Protein AF-A0A7Z9BIN8-F1 (afdb_monomer_lite)

Radius of gyration: 19.86 Å; chains: 1; bounding box: 69×58×28 Å

Foldseek 3Di:
DPDDDDVLVVLLVQLLDVVSLQVLLVVQVPDPDHDPCSNLVSVLSNLSNQCVVQHDPVVSVVLNVCSVVLVPDDDPSNQVSVQVSQVSSVDGDDDDDDCPPVPPPPPDDPDDDDDD

pLDDT: mean 86.47, std 16.89, range [45.41, 98.12]

Sequence (116 aa):
MLNSLPYQPFLISRLQDLTYAAGYIETCLLETSPEPELLKLVLSDVSQALAPQTMTPEEAKQHLAQLDEVLSKTGQEAIYSLGFWLKSLGLKLSVNVDQLDQLNPNKLDSETPVLQ

Organism: NCBI:txid671068

Secondary structure (DSSP, 8-state):
--PPPPHHHHHHHHTTSHHHHHHHHHHHHT-SS--TTHHHHHHHHHHHHHHHHHS-HHHHHHHHHTHHHHHH--HHHHHHHHHHHHHTTT--------GGG---TT----------

Structure (mmCIF, N/CA/C/O backbone):
data_AF-A0A7Z9BIN8-F1
#
_entry.id   AF-A0A7Z9BIN8-F1
#
loop_
_atom_site.group_PDB
_atom_site.id
_atom_site.type_symbol
_atom_site.label_atom_id
_atom_site.label_alt_id
_atom_site.label_comp_id
_atom_site.label_asym_id
_atom_site.label_entity_id
_atom_site.label_seq_id
_atom_site.pdbx_PDB_ins_code
_atom_site.Cartn_x
_atom_site.Cartn_y
_atom_site.Cartn_z
_atom_site.occupancy
_atom_site.B_iso_or_equiv
_atom_site.auth_seq_id
_atom_site.auth_comp_id
_atom_site.auth_asym_id
_atom_site.auth_atom_id
_atom_site.pdbx_PDB_model_num
ATOM 1 N N . MET A 1 1 ? 34.884 -12.501 -7.531 1.00 47.41 1 MET A N 1
ATOM 2 C CA . MET A 1 1 ? 33.814 -12.318 -6.531 1.00 47.41 1 MET A CA 1
ATOM 3 C C . MET A 1 1 ? 32.539 -12.013 -7.296 1.00 47.41 1 MET A C 1
ATOM 5 O O . MET A 1 1 ? 32.555 -11.085 -8.094 1.00 47.41 1 MET A O 1
ATOM 9 N N . LEU A 1 2 ? 31.498 -12.834 -7.155 1.00 56.75 2 LEU A N 1
ATOM 10 C CA . LEU A 1 2 ? 30.169 -12.507 -7.677 1.00 56.75 2 LEU A CA 1
ATOM 11 C C . LEU A 1 2 ? 29.546 -11.518 -6.692 1.00 56.75 2 LEU A C 1
ATOM 13 O O . LEU A 1 2 ? 29.174 -11.909 -5.590 1.00 56.75 2 LEU A O 1
ATOM 17 N N . ASN A 1 3 ? 29.506 -10.240 -7.056 1.00 69.06 3 ASN A N 1
ATOM 18 C CA . ASN A 1 3 ? 28.784 -9.249 -6.268 1.00 69.06 3 ASN A CA 1
ATOM 19 C C . ASN A 1 3 ? 27.290 -9.452 -6.531 1.00 69.06 3 ASN A C 1
ATOM 21 O O . ASN A 1 3 ? 26.861 -9.437 -7.686 1.00 69.06 3 ASN A O 1
ATOM 25 N N . SER A 1 4 ? 26.507 -9.667 -5.477 1.00 74.88 4 SER A N 1
ATOM 26 C CA . SER A 1 4 ? 25.050 -9.668 -5.572 1.00 74.88 4 SER A CA 1
ATOM 27 C C . SER A 1 4 ? 24.577 -8.306 -6.076 1.00 74.88 4 SER A C 1
ATOM 29 O O . SER A 1 4 ? 25.032 -7.267 -5.591 1.00 74.88 4 SER A O 1
ATOM 31 N N . LEU A 1 5 ? 23.668 -8.309 -7.049 1.00 73.06 5 LEU A N 1
ATOM 32 C CA . LEU A 1 5 ? 23.000 -7.089 -7.492 1.00 73.06 5 LEU A CA 1
ATOM 33 C C . LEU A 1 5 ? 22.166 -6.504 -6.339 1.00 73.06 5 LEU A C 1
ATOM 35 O O . LEU A 1 5 ? 21.683 -7.262 -5.493 1.00 73.06 5 LEU A O 1
ATOM 39 N N . PRO A 1 6 ? 21.986 -5.173 -6.286 1.00 84.44 6 PRO A N 1
ATOM 40 C CA . PRO A 1 6 ? 21.123 -4.560 -5.288 1.00 84.44 6 PRO A CA 1
ATOM 41 C C . PRO A 1 6 ? 19.687 -5.071 -5.461 1.00 84.44 6 PRO A C 1
ATOM 43 O O . PRO A 1 6 ? 19.152 -5.083 -6.569 1.00 84.44 6 PRO A O 1
ATOM 46 N N . TYR A 1 7 ? 19.065 -5.488 -4.358 1.00 86.12 7 TYR A N 1
ATOM 47 C CA . TYR A 1 7 ? 17.718 -6.062 -4.369 1.00 86.12 7 TYR A CA 1
ATOM 48 C C . TYR A 1 7 ? 16.640 -5.023 -4.713 1.00 86.12 7 TYR A C 1
ATOM 50 O O . TYR A 1 7 ? 15.742 -5.310 -5.498 1.00 86.12 7 TYR A O 1
ATOM 58 N N . GLN A 1 8 ? 16.766 -3.792 -4.201 1.00 88.88 8 GLN A N 1
ATOM 59 C CA . GLN A 1 8 ? 15.725 -2.767 -4.343 1.00 88.88 8 GLN A CA 1
ATOM 60 C C . GLN A 1 8 ? 15.398 -2.414 -5.807 1.00 88.88 8 GLN A C 1
ATOM 62 O O . GLN A 1 8 ? 14.225 -2.447 -6.168 1.00 88.88 8 GLN A O 1
ATOM 67 N N . PRO A 1 9 ? 16.370 -2.144 -6.705 1.00 91.81 9 PRO A N 1
ATOM 68 C CA . PRO A 1 9 ? 16.054 -1.876 -8.111 1.00 91.81 9 PRO A CA 1
ATOM 69 C C . PRO A 1 9 ? 15.382 -3.060 -8.816 1.00 91.81 9 PRO A C 1
ATOM 71 O O . PRO A 1 9 ? 14.509 -2.859 -9.660 1.00 91.81 9 PRO A O 1
ATOM 74 N N . PHE A 1 10 ? 15.763 -4.290 -8.457 1.00 92.75 10 PHE A N 1
ATOM 75 C CA . PHE A 1 10 ? 15.119 -5.494 -8.976 1.00 92.75 10 PHE A CA 1
ATOM 76 C C . PHE A 1 10 ? 13.663 -5.593 -8.501 1.00 92.75 10 PHE A C 1
ATOM 78 O O . PHE A 1 10 ? 12.773 -5.806 -9.322 1.00 92.75 10 PHE A O 1
ATOM 85 N N . LEU A 1 11 ? 13.407 -5.377 -7.207 1.00 95.19 11 LEU A N 1
ATOM 86 C CA . LEU A 1 11 ? 12.061 -5.390 -6.636 1.00 95.19 11 LEU A CA 1
ATOM 87 C C . LEU A 1 11 ? 11.159 -4.341 -7.298 1.00 95.19 11 LEU A C 1
ATOM 89 O O . LEU A 1 11 ? 10.091 -4.689 -7.796 1.00 95.19 11 LEU A O 1
ATOM 93 N N . ILE A 1 12 ? 11.612 -3.086 -7.382 1.00 96.25 12 ILE A N 1
ATOM 94 C CA . ILE A 1 12 ? 10.843 -1.998 -8.005 1.00 96.25 12 ILE A CA 1
ATOM 95 C C . ILE A 1 12 ? 10.510 -2.322 -9.465 1.00 96.25 12 ILE A C 1
ATOM 97 O O . ILE A 1 12 ? 9.388 -2.086 -9.900 1.00 96.25 12 ILE A O 1
ATOM 101 N N . SER A 1 13 ? 11.440 -2.925 -10.213 1.00 95.81 13 SER A N 1
ATOM 102 C CA . SER A 1 13 ? 11.172 -3.362 -11.587 1.00 95.81 13 SER A CA 1
ATOM 103 C C . SER A 1 13 ? 10.091 -4.445 -11.667 1.00 95.81 13 SER A C 1
ATOM 105 O O . SER A 1 13 ? 9.303 -4.435 -12.608 1.00 95.81 13 SER A O 1
ATOM 107 N N . ARG A 1 14 ? 10.031 -5.376 -10.707 1.00 96.94 14 ARG A N 1
ATOM 108 C CA . ARG A 1 14 ? 9.007 -6.435 -10.667 1.00 96.94 14 ARG A CA 1
ATOM 109 C C . ARG A 1 14 ? 7.636 -5.895 -10.265 1.00 96.94 14 ARG A C 1
ATOM 111 O O . ARG A 1 14 ? 6.635 -6.317 -10.830 1.00 96.94 14 ARG A O 1
ATOM 118 N N . LEU A 1 15 ? 7.600 -4.945 -9.333 1.00 98.12 15 LEU A N 1
ATOM 119 C CA . LEU A 1 15 ? 6.375 -4.311 -8.836 1.00 98.12 15 LEU A CA 1
ATOM 120 C C . LEU A 1 15 ? 5.689 -3.396 -9.859 1.00 98.12 15 LEU A C 1
ATOM 122 O O . LEU A 1 15 ? 4.577 -2.945 -9.609 1.00 98.12 15 LEU A O 1
ATOM 126 N N . GLN A 1 16 ? 6.309 -3.129 -11.011 1.00 97.00 16 GLN A N 1
ATOM 127 C CA . GLN A 1 16 ? 5.630 -2.440 -12.111 1.00 97.00 16 GLN A CA 1
ATOM 128 C C . GLN A 1 16 ? 4.495 -3.276 -12.721 1.00 97.00 16 GLN A C 1
ATOM 130 O O . GLN A 1 16 ? 3.582 -2.705 -13.314 1.00 97.00 16 GLN A O 1
ATOM 135 N N . ASP A 1 17 ? 4.531 -4.604 -12.563 1.00 97.94 17 ASP A N 1
ATOM 136 C CA . ASP A 1 17 ? 3.426 -5.495 -12.909 1.00 97.94 17 ASP A CA 1
ATOM 137 C C . ASP A 1 17 ? 2.347 -5.445 -11.814 1.00 97.94 17 ASP A C 1
ATOM 139 O O . ASP A 1 17 ? 2.594 -5.804 -10.661 1.00 97.94 17 ASP A O 1
ATOM 143 N N . LEU A 1 18 ? 1.133 -5.021 -12.182 1.00 97.50 18 LEU A N 1
ATOM 144 C CA . LEU A 1 18 ? 0.007 -4.870 -11.251 1.00 97.50 18 LEU A CA 1
ATOM 145 C C . LEU A 1 18 ? -0.373 -6.176 -10.541 1.00 97.50 18 LEU A C 1
ATOM 147 O O . LEU A 1 18 ? -0.775 -6.144 -9.379 1.00 97.50 18 LEU A O 1
ATOM 151 N N . THR A 1 19 ? -0.240 -7.322 -11.212 1.00 97.56 19 THR A N 1
ATOM 152 C CA . THR A 1 19 ? -0.553 -8.636 -10.632 1.00 97.56 19 THR A CA 1
ATOM 153 C C . THR A 1 19 ? 0.488 -9.005 -9.585 1.00 97.56 19 THR A C 1
ATOM 155 O O . THR A 1 19 ? 0.145 -9.446 -8.490 1.00 97.56 19 THR A O 1
ATOM 158 N N . TYR A 1 20 ? 1.766 -8.781 -9.897 1.00 97.88 20 TYR A N 1
ATOM 159 C CA . TYR A 1 20 ? 2.858 -9.009 -8.957 1.00 97.88 20 TYR A CA 1
ATOM 160 C C . TYR A 1 20 ? 2.762 -8.071 -7.744 1.00 97.88 20 TYR A C 1
ATOM 162 O O . TYR A 1 20 ? 2.909 -8.522 -6.609 1.00 97.88 20 TYR A O 1
ATOM 170 N N . ALA A 1 21 ? 2.456 -6.788 -7.959 1.00 98.06 21 ALA A N 1
ATOM 171 C CA . ALA A 1 21 ? 2.241 -5.819 -6.886 1.00 98.06 21 ALA A CA 1
ATOM 172 C C . ALA A 1 21 ? 1.062 -6.200 -5.978 1.00 98.06 21 ALA A C 1
ATOM 174 O O . ALA A 1 21 ? 1.191 -6.146 -4.755 1.00 98.06 21 ALA A O 1
ATOM 175 N N . ALA A 1 22 ? -0.062 -6.637 -6.556 1.00 97.94 22 ALA A N 1
ATOM 176 C CA . ALA A 1 22 ? -1.205 -7.123 -5.789 1.00 97.94 22 ALA A CA 1
ATOM 177 C C . ALA A 1 22 ? -0.833 -8.334 -4.918 1.00 97.94 22 ALA A C 1
ATOM 179 O O . ALA A 1 22 ? -1.117 -8.324 -3.724 1.00 97.94 22 ALA A O 1
ATOM 180 N N . GLY A 1 23 ? -0.133 -9.327 -5.482 1.00 97.00 23 GLY A N 1
ATOM 181 C CA . GLY A 1 23 ? 0.323 -10.505 -4.735 1.00 97.00 23 GLY A CA 1
ATOM 182 C C . GLY A 1 23 ? 1.331 -10.176 -3.626 1.00 97.00 23 GLY A C 1
ATOM 183 O O . GLY A 1 23 ? 1.306 -10.788 -2.559 1.00 97.00 23 GLY A O 1
ATOM 184 N N . TYR A 1 24 ? 2.188 -9.173 -3.836 1.00 97.06 24 TYR A N 1
ATOM 185 C CA . TYR A 1 24 ? 3.123 -8.688 -2.817 1.00 97.06 24 TYR A CA 1
ATOM 186 C C . TYR A 1 24 ? 2.390 -8.066 -1.614 1.00 97.06 24 TYR A C 1
ATOM 188 O O . TYR A 1 24 ? 2.706 -8.392 -0.470 1.00 97.06 24 TYR A O 1
ATOM 196 N N . ILE A 1 25 ? 1.359 -7.245 -1.858 1.00 97.19 25 ILE A N 1
ATOM 197 C CA . ILE A 1 25 ? 0.499 -6.695 -0.794 1.00 97.19 25 ILE A CA 1
ATOM 198 C C . ILE A 1 25 ? -0.307 -7.805 -0.115 1.00 97.19 25 ILE A C 1
ATOM 200 O O . ILE A 1 25 ? -0.378 -7.844 1.110 1.00 97.19 25 ILE A O 1
ATOM 204 N N . GLU A 1 26 ? -0.908 -8.710 -0.888 1.00 95.75 26 GLU A N 1
ATOM 205 C CA . GLU A 1 26 ? -1.708 -9.819 -0.358 1.00 95.75 26 GLU A CA 1
ATOM 206 C C . GLU A 1 26 ? -0.888 -10.691 0.596 1.00 95.75 26 GLU A C 1
ATOM 208 O O . GLU A 1 26 ? -1.336 -10.969 1.705 1.00 95.75 26 GLU A O 1
ATOM 213 N N . THR A 1 27 ? 0.350 -11.027 0.222 1.00 93.62 27 THR A N 1
ATOM 214 C CA . THR A 1 27 ? 1.266 -11.792 1.083 1.00 93.62 27 THR A CA 1
ATOM 215 C C . THR A 1 27 ? 1.492 -11.090 2.426 1.00 93.62 27 THR A C 1
ATOM 217 O O . THR A 1 27 ? 1.485 -11.737 3.468 1.00 93.62 27 THR A O 1
ATOM 220 N N . CYS A 1 28 ? 1.637 -9.761 2.421 1.00 94.44 28 CYS A N 1
ATOM 221 C CA . CYS A 1 28 ? 1.773 -8.973 3.645 1.00 94.44 28 C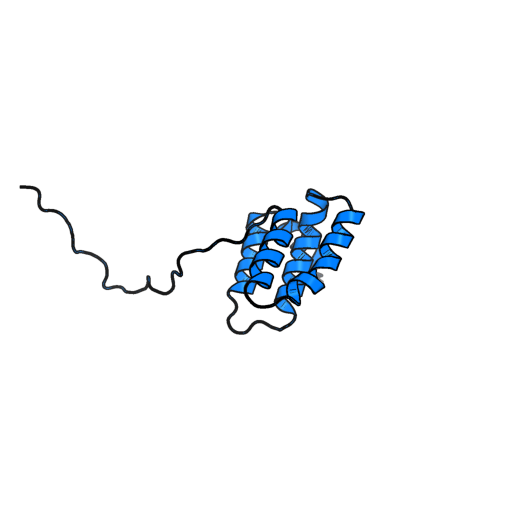YS A CA 1
ATOM 222 C C . CYS A 1 28 ? 0.496 -8.975 4.501 1.00 94.44 28 CYS A C 1
ATOM 224 O O . CYS A 1 28 ? 0.588 -8.999 5.725 1.00 94.44 28 CYS A O 1
ATOM 226 N N . LEU A 1 29 ? -0.686 -8.912 3.882 1.00 92.56 29 LEU A N 1
ATOM 227 C CA . LEU A 1 29 ? -1.970 -8.868 4.593 1.00 92.56 29 LEU A CA 1
ATOM 228 C C . LEU A 1 29 ? -2.386 -10.226 5.175 1.00 92.56 29 LEU A C 1
ATOM 230 O O . LEU A 1 29 ? -3.166 -10.259 6.123 1.00 92.56 29 LEU A O 1
ATOM 234 N N . LEU A 1 30 ? -1.882 -11.327 4.614 1.00 90.88 30 LEU A N 1
ATOM 235 C CA . LEU A 1 30 ? -2.126 -12.689 5.097 1.00 90.88 30 LEU A CA 1
ATOM 236 C C . LEU A 1 30 ? -1.139 -13.139 6.186 1.00 90.88 30 LEU A C 1
ATOM 238 O O . LEU A 1 30 ? -1.313 -14.219 6.751 1.00 90.88 30 LEU A O 1
ATOM 242 N N . GLU A 1 31 ? -0.111 -12.344 6.490 1.00 89.81 31 GLU A N 1
ATOM 243 C CA . GLU A 1 31 ? 0.837 -12.665 7.555 1.00 89.81 31 GLU A CA 1
ATOM 244 C C . GLU A 1 31 ? 0.136 -12.664 8.925 1.00 89.81 31 GLU A C 1
ATOM 246 O O . GLU A 1 31 ? -0.581 -11.736 9.297 1.00 89.81 31 GLU A O 1
ATOM 251 N N . THR A 1 32 ? 0.363 -13.729 9.690 1.00 84.75 32 THR A N 1
ATOM 252 C CA . THR A 1 32 ? -0.259 -13.975 10.999 1.00 84.75 32 THR A CA 1
ATOM 253 C C . THR A 1 32 ? 0.425 -13.228 12.140 1.00 84.75 32 THR A C 1
ATOM 255 O O . THR A 1 32 ? -0.211 -12.932 13.152 1.00 84.75 32 THR A O 1
ATOM 258 N N . SER A 1 33 ? 1.711 -12.904 11.983 1.00 88.19 33 SER A N 1
ATOM 259 C CA . SER A 1 33 ? 2.488 -12.116 12.942 1.00 88.19 33 SER A CA 1
ATOM 260 C C . SER A 1 33 ? 3.287 -11.022 12.222 1.00 88.19 33 SER A C 1
ATOM 262 O O . SER A 1 33 ? 4.521 -11.069 12.213 1.00 88.19 33 SER A O 1
ATOM 264 N N . PRO A 1 34 ? 2.609 -10.042 11.599 1.00 86.06 34 PRO A N 1
ATOM 265 C CA . PRO A 1 34 ? 3.280 -9.035 10.795 1.00 86.06 34 PRO A CA 1
ATOM 266 C C . PRO A 1 34 ? 4.119 -8.114 11.680 1.00 86.06 34 PRO A C 1
ATOM 268 O O . PRO A 1 34 ? 3.682 -7.667 12.744 1.00 86.06 34 PRO A O 1
ATOM 271 N N . GLU A 1 35 ? 5.325 -7.791 11.219 1.00 91.94 35 GLU A N 1
ATOM 272 C CA . GLU A 1 35 ? 6.114 -6.733 11.840 1.00 91.94 35 GLU A CA 1
ATOM 273 C C . GLU A 1 35 ? 5.374 -5.388 11.702 1.00 91.94 35 GLU A C 1
ATOM 275 O O . GLU A 1 35 ? 4.789 -5.124 10.646 1.00 91.94 35 GLU A O 1
ATOM 280 N N . PRO A 1 36 ? 5.409 -4.503 12.718 1.00 86.88 36 PRO A N 1
ATOM 281 C CA . PRO A 1 36 ? 4.634 -3.258 12.711 1.00 86.88 36 PRO A CA 1
ATOM 282 C C . PRO A 1 36 ? 4.867 -2.365 11.483 1.00 86.88 36 PRO A C 1
ATOM 284 O O . PRO A 1 36 ? 3.964 -1.649 11.055 1.00 86.88 36 PRO A O 1
ATOM 287 N N . GLU A 1 37 ? 6.071 -2.404 10.907 1.00 92.50 37 GLU A N 1
ATOM 288 C CA . GLU A 1 37 ? 6.459 -1.574 9.763 1.00 92.50 37 GLU A CA 1
ATOM 289 C C . GLU A 1 37 ? 6.277 -2.271 8.405 1.00 92.50 37 GLU A C 1
ATOM 291 O O . GLU A 1 37 ? 6.381 -1.613 7.367 1.00 92.50 37 GLU A O 1
ATOM 296 N N . LEU A 1 38 ? 5.966 -3.574 8.388 1.00 94.25 38 LEU A N 1
ATOM 297 C CA . LEU A 1 38 ? 5.943 -4.383 7.166 1.00 94.25 38 LEU A CA 1
ATOM 298 C C . LEU A 1 38 ? 4.939 -3.842 6.145 1.00 94.25 38 LEU A C 1
ATOM 300 O O . LEU A 1 38 ? 5.285 -3.632 4.984 1.00 94.25 38 LEU A O 1
ATOM 304 N N . LEU A 1 39 ? 3.714 -3.545 6.584 1.00 94.88 39 LEU A N 1
ATOM 305 C CA . LEU A 1 39 ? 2.673 -3.035 5.693 1.00 94.88 39 LEU A CA 1
ATOM 306 C C . LEU A 1 39 ? 3.053 -1.674 5.096 1.00 94.88 39 LEU A C 1
ATOM 308 O O . LEU A 1 39 ? 2.860 -1.444 3.902 1.00 94.88 39 LEU A O 1
ATOM 312 N N . LYS A 1 40 ? 3.638 -0.779 5.903 1.00 96.00 40 LYS A N 1
ATOM 313 C CA . LYS A 1 40 ? 4.092 0.534 5.429 1.00 96.00 40 LYS A CA 1
ATOM 314 C C . LYS A 1 40 ? 5.211 0.392 4.400 1.00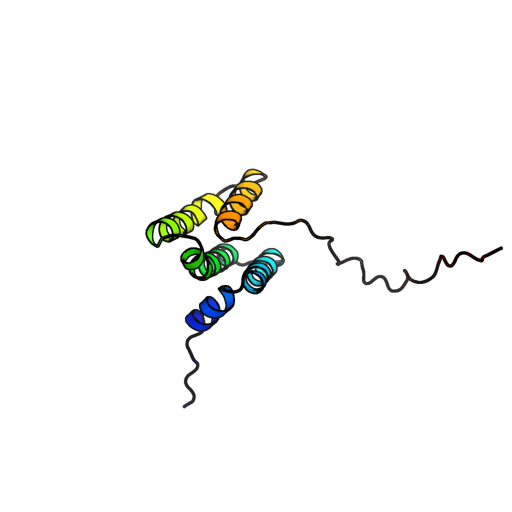 96.00 40 LYS A C 1
ATOM 316 O O . LYS A 1 40 ? 5.178 1.085 3.383 1.00 96.00 40 LYS A O 1
ATOM 321 N N . LEU A 1 41 ? 6.173 -0.497 4.647 1.00 95.81 41 LEU A N 1
ATOM 322 C CA . LEU A 1 41 ? 7.266 -0.786 3.722 1.00 95.81 41 LEU A CA 1
ATOM 323 C C . LEU A 1 41 ? 6.725 -1.300 2.381 1.00 95.81 41 LEU A C 1
ATOM 325 O O . LEU A 1 41 ? 6.998 -0.707 1.340 1.00 95.81 41 LEU A O 1
ATOM 329 N N . VAL A 1 42 ? 5.882 -2.332 2.423 1.00 97.19 42 VAL A N 1
ATOM 330 C CA . VAL A 1 42 ? 5.288 -2.969 1.239 1.00 97.19 42 VAL A CA 1
ATOM 331 C C . VAL A 1 42 ? 4.488 -1.969 0.401 1.00 97.19 42 VAL A C 1
ATOM 333 O O . VAL A 1 42 ? 4.670 -1.888 -0.814 1.00 97.19 42 VAL A O 1
ATOM 336 N N . LEU A 1 43 ? 3.638 -1.156 1.036 1.00 97.62 43 LEU A N 1
ATOM 337 C CA . LEU A 1 43 ? 2.864 -0.128 0.336 1.00 97.62 43 LEU A CA 1
ATOM 338 C C . LEU A 1 43 ? 3.763 0.983 -0.233 1.00 97.62 43 LEU A C 1
ATOM 340 O O . LEU A 1 43 ? 3.493 1.485 -1.324 1.00 97.62 43 LEU A O 1
ATOM 344 N N . SER A 1 44 ? 4.856 1.335 0.451 1.00 97.12 44 SER A N 1
ATOM 345 C CA . SER A 1 44 ? 5.829 2.318 -0.047 1.00 97.12 44 SER A CA 1
ATOM 346 C C . SER A 1 44 ? 6.563 1.813 -1.292 1.00 97.12 44 SER A C 1
ATOM 348 O O . SER A 1 44 ? 6.655 2.552 -2.274 1.00 97.12 44 SER A O 1
ATOM 350 N N . ASP A 1 45 ? 7.014 0.554 -1.294 1.00 97.50 45 ASP A N 1
ATOM 351 C CA . ASP A 1 45 ? 7.657 -0.082 -2.452 1.00 97.50 45 ASP A CA 1
ATOM 352 C C . ASP A 1 45 ? 6.710 -0.107 -3.665 1.00 97.50 45 ASP A C 1
ATOM 354 O O . ASP A 1 45 ? 7.092 0.255 -4.781 1.00 97.50 45 ASP A O 1
ATOM 358 N N . VAL A 1 46 ? 5.444 -0.484 -3.444 1.00 97.88 46 VAL A N 1
ATOM 359 C CA . VAL A 1 46 ? 4.416 -0.511 -4.496 1.00 97.88 46 VAL A CA 1
ATOM 360 C C . VAL A 1 46 ? 4.127 0.894 -5.019 1.00 97.88 46 VAL A C 1
ATOM 362 O O . VAL A 1 46 ? 4.079 1.096 -6.232 1.00 97.88 46 VAL A O 1
ATOM 365 N N . SER A 1 47 ? 3.988 1.888 -4.137 1.00 96.88 47 SER A N 1
ATOM 366 C CA . SER A 1 47 ? 3.796 3.281 -4.553 1.00 96.88 47 SER A CA 1
ATOM 367 C C . SER A 1 47 ? 4.986 3.784 -5.367 1.00 96.88 47 SER A C 1
ATOM 369 O O . SER A 1 47 ? 4.788 4.459 -6.374 1.00 96.88 47 SER A O 1
ATOM 371 N N . GLN A 1 48 ? 6.217 3.451 -4.972 1.00 96.19 48 GLN A N 1
ATOM 372 C CA . GLN A 1 48 ? 7.423 3.832 -5.705 1.00 96.19 48 GLN A CA 1
ATOM 373 C C . GLN A 1 48 ? 7.454 3.221 -7.116 1.00 96.19 48 GLN A C 1
ATOM 375 O O . GLN A 1 48 ? 7.920 3.873 -8.052 1.00 96.19 48 GLN A O 1
ATOM 380 N N . ALA A 1 49 ? 6.958 1.994 -7.283 1.00 97.12 49 ALA A N 1
ATOM 381 C CA . ALA A 1 49 ? 6.939 1.299 -8.567 1.00 97.12 49 ALA A CA 1
ATOM 382 C C . ALA A 1 49 ? 5.778 1.717 -9.488 1.00 97.12 49 ALA A C 1
ATOM 384 O O . ALA A 1 49 ? 5.961 1.810 -10.706 1.00 97.12 49 ALA A O 1
ATOM 385 N N . LEU A 1 50 ? 4.588 1.956 -8.930 1.00 97.38 50 LEU A N 1
ATOM 386 C CA . LEU A 1 50 ? 3.364 2.185 -9.703 1.00 97.38 50 LEU A CA 1
ATOM 387 C C . LEU A 1 50 ? 3.028 3.664 -9.907 1.00 97.38 50 LEU A C 1
ATOM 389 O O . LEU A 1 50 ? 2.554 4.017 -10.983 1.00 97.38 50 LEU A O 1
ATOM 393 N N . ALA A 1 51 ? 3.298 4.545 -8.937 1.00 96.00 51 ALA A N 1
ATOM 394 C CA . ALA A 1 51 ? 2.925 5.958 -9.058 1.00 96.00 51 ALA A CA 1
ATOM 395 C C . ALA A 1 51 ? 3.529 6.650 -10.299 1.00 96.00 51 ALA A C 1
ATOM 397 O O . ALA A 1 51 ? 2.800 7.380 -10.964 1.00 96.00 51 ALA A O 1
ATOM 398 N N . PRO A 1 52 ? 4.790 6.387 -10.714 1.00 95.12 52 PRO A N 1
ATOM 399 C CA . PRO A 1 52 ? 5.333 6.966 -11.947 1.00 95.12 52 PRO A CA 1
ATOM 400 C C . PRO A 1 52 ? 4.607 6.542 -13.233 1.00 95.12 52 PRO A C 1
ATOM 402 O O . PRO A 1 52 ? 4.812 7.161 -14.274 1.00 95.12 52 PRO A O 1
ATOM 405 N N . GLN A 1 53 ? 3.802 5.474 -13.191 1.00 93.19 53 GLN A N 1
ATOM 406 C CA . GLN A 1 53 ? 3.029 4.994 -14.340 1.00 93.19 53 GLN A CA 1
ATOM 407 C C . GLN A 1 53 ? 1.664 5.682 -14.458 1.00 93.19 53 GLN A C 1
ATOM 409 O O . GLN A 1 53 ? 1.094 5.718 -15.547 1.00 93.19 53 GLN A O 1
ATOM 414 N N . THR A 1 54 ? 1.127 6.204 -13.352 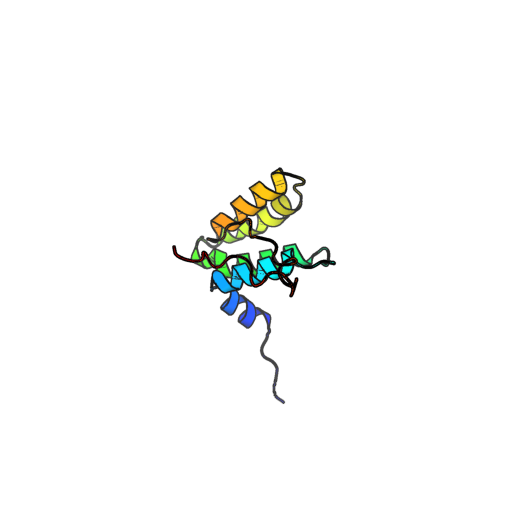1.00 89.50 54 THR A N 1
ATOM 415 C CA . THR A 1 54 ? -0.243 6.737 -13.283 1.00 89.50 54 THR A CA 1
ATOM 416 C C . THR A 1 54 ? -0.315 8.215 -12.904 1.00 89.50 54 THR A C 1
ATOM 418 O O . THR A 1 54 ? -1.368 8.825 -13.077 1.00 89.50 54 THR A O 1
ATOM 421 N N . MET A 1 55 ? 0.776 8.798 -12.400 1.00 94.31 55 MET A N 1
ATOM 422 C CA . MET A 1 55 ? 0.812 10.125 -11.785 1.00 94.31 55 MET A CA 1
ATOM 423 C C . MET A 1 55 ? 2.083 10.898 -12.149 1.00 94.31 55 MET A C 1
ATOM 425 O O . MET A 1 55 ? 3.120 10.327 -12.494 1.00 94.31 55 MET A O 1
ATOM 429 N N . THR A 1 56 ? 2.022 12.221 -12.019 1.00 96.06 56 THR A N 1
ATOM 430 C CA . THR A 1 56 ? 3.203 13.092 -12.081 1.00 96.06 56 THR A CA 1
ATOM 431 C C . THR A 1 56 ? 4.108 12.904 -10.852 1.00 96.06 56 THR A C 1
ATOM 433 O O . THR A 1 56 ? 3.659 12.410 -9.815 1.00 96.06 56 THR A O 1
ATOM 436 N N . PRO A 1 57 ? 5.391 13.314 -10.905 1.00 94.19 57 PRO A N 1
ATOM 437 C CA . PRO A 1 57 ? 6.291 13.224 -9.753 1.00 94.19 57 PRO A CA 1
ATOM 438 C C . PRO A 1 57 ? 5.788 13.963 -8.502 1.00 94.19 57 PRO A C 1
ATOM 440 O O . PRO A 1 57 ? 5.997 13.489 -7.384 1.00 94.19 57 PRO A O 1
ATOM 443 N N . GLU A 1 58 ? 5.142 15.119 -8.664 1.00 95.12 58 GLU A N 1
ATOM 444 C CA . GLU A 1 58 ? 4.531 15.871 -7.566 1.00 95.12 58 GLU A CA 1
ATOM 445 C C . GLU A 1 58 ? 3.363 15.105 -6.934 1.00 95.12 58 GLU A C 1
ATOM 447 O O . GLU A 1 58 ? 3.319 14.955 -5.711 1.00 95.12 58 GLU A O 1
ATOM 452 N N . GLU A 1 59 ? 2.458 14.569 -7.754 1.00 94.88 59 GLU A N 1
ATOM 453 C CA . GLU A 1 59 ? 1.325 13.758 -7.295 1.00 94.88 59 GLU A CA 1
ATOM 454 C C . GLU A 1 59 ? 1.798 12.469 -6.618 1.00 94.88 59 GLU A C 1
ATOM 456 O O . GLU A 1 59 ? 1.294 12.117 -5.556 1.00 94.88 59 GLU A O 1
ATOM 461 N N . ALA A 1 60 ? 2.822 11.804 -7.158 1.00 93.94 60 ALA A N 1
ATOM 462 C CA . ALA A 1 60 ? 3.407 10.603 -6.567 1.00 93.94 60 ALA A CA 1
ATOM 463 C C . ALA A 1 60 ? 3.978 10.866 -5.162 1.00 93.94 60 ALA A C 1
ATOM 465 O O . ALA A 1 60 ? 3.803 10.055 -4.250 1.00 93.94 60 ALA A O 1
ATOM 466 N N . LYS A 1 61 ? 4.626 12.021 -4.953 1.00 94.25 61 LYS A N 1
ATOM 467 C CA . LYS A 1 61 ? 5.106 12.437 -3.624 1.00 94.25 61 LYS A CA 1
ATOM 468 C C . LYS A 1 61 ? 3.952 12.688 -2.660 1.00 94.25 61 LYS A C 1
ATOM 470 O O . LYS A 1 61 ? 4.028 12.269 -1.508 1.00 94.25 61 LYS A O 1
ATOM 475 N N . GLN A 1 62 ? 2.897 13.362 -3.117 1.00 94.31 62 GLN A N 1
ATOM 476 C CA . GLN A 1 62 ? 1.704 13.608 -2.303 1.00 94.31 62 GLN A CA 1
ATOM 477 C C . GLN A 1 62 ? 0.991 12.300 -1.944 1.00 94.31 62 GLN A C 1
ATOM 479 O O . GLN A 1 62 ? 0.631 12.103 -0.787 1.00 94.31 62 GLN A O 1
ATOM 484 N N . HIS A 1 63 ? 0.859 11.384 -2.903 1.00 94.50 63 HIS A N 1
ATOM 485 C CA . HIS A 1 63 ? 0.271 10.063 -2.713 1.00 94.50 63 HIS A CA 1
ATOM 486 C C . HIS A 1 63 ? 1.021 9.248 -1.653 1.00 94.50 63 HIS A C 1
ATOM 488 O O . HIS A 1 63 ? 0.409 8.668 -0.756 1.00 94.50 63 HIS A O 1
ATOM 494 N N . LEU A 1 64 ? 2.357 9.243 -1.709 1.00 94.31 64 LEU A N 1
ATOM 495 C CA . LEU A 1 64 ? 3.177 8.574 -0.701 1.00 94.31 64 LEU A CA 1
ATOM 496 C C . LEU A 1 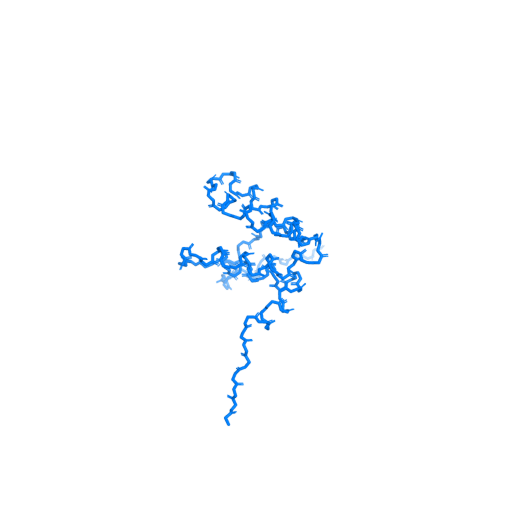64 ? 3.060 9.251 0.674 1.00 94.31 64 LEU A C 1
ATOM 498 O O . LEU A 1 64 ? 2.982 8.562 1.684 1.00 94.31 64 LEU A O 1
ATOM 502 N N . ALA A 1 65 ? 2.997 10.584 0.730 1.00 94.38 65 ALA A N 1
ATOM 503 C CA . ALA A 1 65 ? 2.841 11.318 1.988 1.00 94.38 65 ALA A CA 1
ATOM 504 C C . ALA A 1 65 ? 1.494 11.045 2.686 1.00 94.38 65 ALA A C 1
ATOM 506 O O . ALA A 1 65 ? 1.420 11.080 3.912 1.00 94.38 65 ALA A O 1
ATOM 507 N N . GLN A 1 66 ? 0.440 10.735 1.926 1.00 94.88 66 GLN A N 1
ATOM 508 C CA . GLN A 1 66 ? -0.870 10.350 2.467 1.00 94.88 66 GLN A CA 1
ATOM 509 C C . GLN A 1 66 ? -0.861 8.976 3.150 1.00 94.88 66 GLN A C 1
ATOM 511 O O . GLN A 1 66 ? -1.770 8.679 3.923 1.00 94.88 66 GLN A O 1
ATOM 516 N N . LEU A 1 67 ? 0.147 8.134 2.893 1.00 95.88 67 LEU A N 1
ATOM 517 C CA . LEU A 1 67 ? 0.192 6.767 3.409 1.00 95.88 67 LEU A CA 1
ATOM 518 C C . LEU A 1 67 ? 0.162 6.721 4.944 1.00 95.88 67 LEU A C 1
ATOM 520 O O . LEU A 1 67 ? -0.540 5.892 5.515 1.00 95.88 67 LEU A O 1
ATOM 524 N N . ASP A 1 68 ? 0.867 7.635 5.615 1.00 94.25 68 ASP A N 1
ATOM 525 C CA . ASP A 1 68 ? 0.865 7.711 7.082 1.00 94.25 68 ASP A CA 1
ATOM 526 C C . ASP A 1 68 ? -0.520 8.051 7.643 1.00 94.25 68 ASP A C 1
ATOM 528 O O . ASP A 1 68 ? -0.957 7.465 8.634 1.00 94.25 68 ASP A O 1
ATOM 532 N N . GLU A 1 69 ? -1.250 8.951 6.979 1.00 95.25 69 GLU A N 1
ATOM 533 C CA . GLU A 1 69 ? -2.627 9.256 7.358 1.00 95.25 69 GLU A CA 1
ATOM 534 C C . GLU A 1 69 ? -3.524 8.029 7.165 1.00 95.25 69 GLU A C 1
ATOM 536 O O . GLU A 1 69 ? -4.263 7.673 8.083 1.00 95.25 69 GLU A O 1
ATOM 541 N N . VAL A 1 70 ? -3.427 7.354 6.014 1.00 96.00 70 VAL A N 1
ATOM 542 C CA . VAL A 1 70 ? -4.209 6.147 5.694 1.00 96.00 70 VAL A CA 1
ATOM 543 C C . VAL A 1 70 ? -4.002 5.057 6.745 1.00 96.00 70 VAL A C 1
ATOM 545 O O . VAL A 1 70 ? -4.980 4.491 7.233 1.00 96.00 70 VAL A O 1
ATOM 548 N N . LEU A 1 71 ? -2.751 4.799 7.134 1.00 94.12 71 LEU A N 1
ATOM 549 C CA . LEU A 1 71 ? -2.398 3.768 8.114 1.00 94.12 71 LEU A CA 1
ATOM 550 C C . LEU A 1 71 ? -2.722 4.162 9.564 1.00 94.12 71 LEU A C 1
ATOM 552 O O . LEU A 1 71 ? -2.809 3.289 10.423 1.00 94.12 71 LEU A O 1
ATOM 556 N N . SER A 1 72 ? -2.933 5.451 9.849 1.00 94.88 72 SER A N 1
ATOM 557 C CA . SER A 1 72 ? -3.361 5.918 11.176 1.00 94.88 72 SER A CA 1
ATOM 558 C C . SER A 1 72 ? -4.861 5.734 11.441 1.00 94.88 72 SER A C 1
ATOM 560 O O . SER A 1 72 ? -5.303 5.793 12.592 1.00 94.88 72 SER A O 1
ATOM 562 N N . LYS A 1 73 ? -5.665 5.534 10.385 1.00 95.81 73 LYS A N 1
ATOM 563 C CA . LYS A 1 73 ? -7.114 5.330 10.505 1.00 95.81 73 LYS A CA 1
ATOM 564 C C . LYS A 1 73 ? -7.420 3.983 11.154 1.00 95.81 73 LYS A C 1
ATOM 566 O O . LYS A 1 73 ? -6.642 3.038 11.082 1.00 95.81 73 LYS A O 1
ATOM 571 N N . THR A 1 74 ? -8.599 3.874 11.762 1.00 93.50 74 THR A N 1
ATOM 572 C CA . THR A 1 74 ? -9.037 2.649 12.449 1.00 93.50 74 THR A CA 1
ATOM 573 C C . THR A 1 74 ? -10.444 2.233 12.022 1.00 93.50 74 THR A C 1
ATOM 575 O O . THR A 1 74 ? -11.213 3.024 11.467 1.00 93.50 74 THR A O 1
ATOM 578 N N . GLY A 1 75 ? -10.787 0.963 12.254 1.00 93.06 75 GLY A N 1
ATOM 579 C CA . GLY A 1 75 ? -12.109 0.415 11.948 1.00 93.06 75 GLY A CA 1
ATOM 580 C C . GLY A 1 75 ? -12.478 0.519 10.464 1.00 93.06 75 GLY A C 1
ATOM 581 O O . GLY A 1 75 ? -11.657 0.278 9.583 1.00 93.06 75 GLY A O 1
ATOM 582 N N . GLN A 1 76 ? -13.732 0.883 10.185 1.00 93.44 76 GLN A N 1
ATOM 583 C CA . GLN A 1 76 ? -14.250 0.973 8.815 1.00 93.44 76 GLN A CA 1
ATOM 584 C C . GLN A 1 76 ? -13.533 2.027 7.955 1.00 93.44 76 GLN A C 1
ATOM 586 O O . GLN A 1 76 ? -13.395 1.840 6.749 1.00 93.44 76 GLN A O 1
ATOM 591 N N . GLU A 1 77 ? -13.053 3.119 8.559 1.00 95.38 77 GLU A N 1
ATOM 592 C CA . GLU A 1 77 ? -12.383 4.200 7.827 1.00 95.38 77 GLU A CA 1
ATOM 593 C C . GLU A 1 77 ? -11.058 3.721 7.225 1.00 95.38 77 GLU A C 1
ATOM 595 O O . GLU A 1 77 ? -10.755 4.058 6.085 1.00 95.38 77 GLU A O 1
ATOM 600 N N . ALA A 1 78 ? -10.319 2.865 7.939 1.00 94.06 78 ALA A N 1
ATOM 601 C CA . ALA A 1 78 ? -9.077 2.278 7.439 1.00 94.06 78 ALA A CA 1
ATOM 602 C C . ALA A 1 78 ? -9.289 1.505 6.127 1.00 94.06 78 ALA A C 1
ATOM 604 O O . ALA A 1 78 ? -8.507 1.647 5.190 1.00 94.06 78 ALA A O 1
ATOM 605 N N . ILE A 1 79 ? -10.384 0.744 6.028 1.00 94.94 79 ILE A N 1
ATOM 606 C CA . ILE A 1 79 ? -10.705 -0.067 4.845 1.00 94.94 79 ILE A CA 1
ATOM 607 C C . ILE A 1 79 ? -10.980 0.834 3.637 1.00 94.94 79 ILE A C 1
ATOM 609 O O . ILE A 1 79 ? -10.424 0.620 2.558 1.00 94.94 79 ILE A O 1
ATOM 613 N N . TYR A 1 80 ? -11.822 1.857 3.809 1.00 95.50 80 TYR A N 1
ATOM 614 C CA . TYR A 1 80 ? -12.173 2.765 2.717 1.00 95.50 80 TYR A CA 1
ATOM 615 C C . TYR A 1 80 ? -10.994 3.640 2.291 1.00 95.50 80 TYR A C 1
ATOM 617 O O . TYR A 1 80 ? -10.765 3.792 1.091 1.00 95.50 80 TYR A O 1
ATOM 625 N N . SER A 1 81 ? -10.226 4.170 3.246 1.00 96.50 81 SER A N 1
ATOM 626 C CA . SER A 1 81 ? -9.044 4.986 2.958 1.00 96.50 81 SER A CA 1
ATOM 627 C C . SER A 1 81 ? -7.969 4.177 2.236 1.00 96.50 81 SER A C 1
ATOM 629 O O . SER A 1 81 ? -7.456 4.636 1.216 1.00 96.50 81 SER A O 1
ATOM 631 N N . LEU A 1 82 ? -7.683 2.947 2.681 1.00 97.06 82 LEU A N 1
ATOM 632 C CA . LEU A 1 82 ? -6.739 2.066 1.992 1.00 97.06 82 LEU A CA 1
ATOM 633 C C . LEU A 1 82 ? -7.243 1.682 0.596 1.00 97.06 82 LEU A C 1
ATOM 635 O O . LEU A 1 82 ? -6.486 1.728 -0.370 1.00 97.06 82 LEU A O 1
ATOM 639 N N . GLY A 1 83 ? -8.529 1.351 0.461 1.00 96.88 83 GLY A N 1
ATOM 640 C CA . GLY A 1 83 ? -9.131 1.032 -0.832 1.00 96.88 83 GLY A CA 1
ATOM 641 C C . GLY A 1 83 ? -9.070 2.198 -1.825 1.00 96.88 83 GLY A C 1
ATOM 642 O O . GLY A 1 83 ? -8.781 1.985 -3.002 1.00 96.88 83 GLY A O 1
ATOM 643 N N . PHE A 1 84 ? -9.303 3.429 -1.361 1.00 96.38 84 PHE A N 1
ATOM 644 C CA . PHE A 1 84 ? -9.175 4.633 -2.183 1.00 96.38 84 PHE A CA 1
ATOM 645 C C . PHE A 1 84 ? -7.720 4.895 -2.584 1.00 96.38 84 PHE A C 1
ATOM 647 O O . PHE A 1 84 ? -7.454 5.137 -3.758 1.00 96.38 84 PHE A O 1
ATOM 654 N N . TRP A 1 85 ? -6.786 4.773 -1.638 1.00 97.50 85 TRP A N 1
ATOM 655 C CA . TRP A 1 85 ? -5.354 4.945 -1.881 1.00 97.50 85 TRP A CA 1
ATOM 656 C C . TRP A 1 85 ? -4.801 3.910 -2.878 1.00 97.50 85 TRP A C 1
ATOM 658 O O . TRP A 1 85 ? -4.037 4.240 -3.777 1.00 97.50 85 TRP A O 1
ATOM 668 N N . LEU A 1 86 ? -5.244 2.652 -2.812 1.00 97.62 86 LEU A N 1
ATOM 669 C CA . LEU A 1 86 ? -4.847 1.626 -3.786 1.00 97.62 86 LEU A CA 1
ATOM 670 C C . LEU A 1 86 ? -5.399 1.901 -5.192 1.00 97.62 86 LEU A C 1
ATOM 672 O O . LEU A 1 86 ? -4.736 1.609 -6.191 1.00 97.62 86 LEU A O 1
ATOM 676 N N . LYS A 1 87 ? -6.588 2.504 -5.286 1.00 96.62 87 LYS A N 1
ATOM 677 C CA . LYS A 1 87 ? -7.245 2.803 -6.564 1.00 96.62 87 LYS A CA 1
ATOM 678 C C . LYS A 1 87 ? -6.438 3.770 -7.426 1.00 96.62 87 LYS A C 1
ATOM 680 O O . LYS A 1 87 ? -6.425 3.606 -8.645 1.00 96.62 87 LYS A O 1
ATOM 685 N N . SER A 1 88 ? -5.739 4.731 -6.822 1.00 95.12 88 SER A N 1
ATOM 686 C CA . SER A 1 88 ? -4.834 5.654 -7.529 1.00 95.12 88 SER A CA 1
ATOM 687 C C . SER A 1 88 ? -3.673 4.948 -8.231 1.00 95.12 88 SER A C 1
ATOM 689 O O . SER A 1 88 ? -3.144 5.460 -9.216 1.00 95.12 88 SER A O 1
ATOM 691 N N . LEU A 1 89 ? -3.291 3.767 -7.744 1.00 96.62 89 LEU A N 1
ATOM 692 C CA . LEU A 1 89 ? -2.229 2.936 -8.310 1.00 96.62 89 LEU A CA 1
ATOM 693 C C . LEU A 1 89 ? -2.761 1.857 -9.268 1.00 96.62 89 LEU A C 1
ATOM 695 O O . LEU A 1 89 ? -1.997 1.015 -9.727 1.00 96.62 89 LEU A O 1
ATOM 699 N N . GLY A 1 90 ? -4.065 1.852 -9.567 1.00 96.38 90 GLY A N 1
ATOM 700 C CA . GLY A 1 90 ? -4.694 0.821 -10.400 1.00 96.38 90 GLY A CA 1
ATOM 701 C C . GLY A 1 90 ? -4.992 -0.490 -9.664 1.00 96.38 90 GLY A C 1
ATOM 702 O O . GLY A 1 90 ? -5.310 -1.490 -10.305 1.00 96.38 90 GLY A O 1
ATOM 703 N N . LEU A 1 91 ? -4.921 -0.494 -8.330 1.00 97.44 91 LEU A N 1
ATOM 704 C CA . LEU A 1 91 ? -5.206 -1.648 -7.477 1.00 97.44 91 LEU A CA 1
ATOM 705 C C . LEU A 1 91 ? -6.565 -1.493 -6.777 1.00 97.44 91 LEU A C 1
ATOM 707 O O . LEU A 1 91 ? -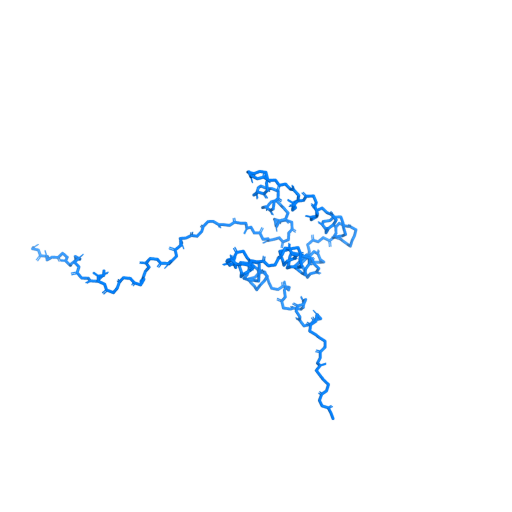7.141 -0.409 -6.713 1.00 97.44 91 LEU A O 1
ATOM 711 N N . LYS A 1 92 ? -7.117 -2.584 -6.242 1.00 96.81 92 LYS A N 1
ATOM 712 C CA . LYS A 1 92 ? -8.351 -2.550 -5.442 1.00 96.81 92 LYS A CA 1
ATOM 713 C C . LYS A 1 92 ? -8.333 -3.629 -4.370 1.00 96.81 92 LYS A C 1
ATOM 715 O O . LYS A 1 92 ? -7.762 -4.693 -4.584 1.00 96.81 92 LYS A O 1
ATOM 720 N N . LEU A 1 93 ? -9.018 -3.372 -3.258 1.00 95.44 93 LEU A N 1
ATOM 721 C CA . LEU A 1 93 ? -9.334 -4.407 -2.276 1.00 95.44 93 LEU A CA 1
ATOM 722 C C . LEU A 1 93 ? -10.490 -5.272 -2.792 1.00 95.44 93 LEU A C 1
ATOM 724 O O . LEU A 1 93 ? -11.446 -4.765 -3.387 1.00 95.44 93 LEU A O 1
ATOM 728 N N . SER A 1 94 ? -10.410 -6.574 -2.548 1.00 94.38 94 SER A N 1
ATOM 729 C CA . SER A 1 94 ? -11.459 -7.540 -2.869 1.00 94.38 94 SER A CA 1
ATOM 730 C C . SER A 1 94 ? -11.644 -8.523 -1.724 1.00 94.38 94 SER A C 1
ATOM 732 O O . SER A 1 94 ? -10.708 -8.804 -0.981 1.00 94.38 94 SER A O 1
ATOM 734 N N . VAL A 1 95 ? -12.856 -9.057 -1.600 1.00 93.12 95 VAL A N 1
ATOM 735 C CA . VAL A 1 95 ? -13.169 -10.144 -0.670 1.00 93.12 95 VAL A CA 1
ATOM 736 C C . VAL A 1 95 ? -13.088 -11.453 -1.443 1.00 93.12 95 VAL A C 1
ATOM 738 O O . VAL A 1 95 ? -13.782 -11.614 -2.446 1.00 93.12 95 VAL A O 1
ATOM 741 N N . ASN A 1 96 ? -12.248 -12.369 -0.972 1.00 91.38 96 ASN A N 1
ATOM 742 C CA . ASN A 1 96 ? -12.071 -13.700 -1.541 1.00 91.38 96 ASN A CA 1
ATOM 743 C C . ASN A 1 96 ? -12.611 -14.757 -0.565 1.00 91.38 96 ASN A C 1
ATOM 745 O O . ASN A 1 96 ? -12.732 -14.500 0.633 1.00 91.38 96 ASN A O 1
ATOM 749 N N . VAL A 1 97 ? -12.955 -15.940 -1.079 1.00 90.81 97 VAL A N 1
ATOM 750 C CA . VAL A 1 97 ? -13.298 -17.090 -0.228 1.00 90.81 97 VAL A CA 1
ATOM 751 C C . VAL A 1 97 ? -12.041 -17.521 0.519 1.00 90.81 97 VAL A C 1
ATOM 753 O O . VAL A 1 97 ? -11.018 -17.768 -0.119 1.00 90.81 97 VAL A O 1
ATOM 756 N N . ASP A 1 98 ? -12.131 -17.643 1.842 1.00 84.50 98 ASP A N 1
ATOM 757 C CA . ASP A 1 98 ? -11.066 -18.249 2.634 1.00 84.50 98 ASP A CA 1
ATOM 758 C C . ASP A 1 98 ? -11.002 -19.750 2.312 1.00 84.50 98 ASP A C 1
ATOM 760 O O . ASP A 1 98 ? -11.941 -20.507 2.569 1.00 84.50 98 ASP A O 1
ATOM 764 N N . GLN A 1 99 ? -9.929 -20.175 1.644 1.00 69.94 99 GLN A N 1
ATOM 765 C CA . GLN A 1 99 ? -9.768 -21.556 1.188 1.00 69.94 99 GLN A CA 1
ATOM 766 C C . GLN A 1 99 ? -9.270 -22.499 2.294 1.00 69.94 99 GLN A C 1
ATOM 768 O O . GLN A 1 99 ? -9.064 -23.682 2.011 1.00 69.94 99 GLN A O 1
ATOM 773 N N . LEU A 1 100 ? -9.126 -22.028 3.542 1.00 57.12 100 LEU A N 1
ATOM 774 C CA . LEU A 1 100 ? -8.643 -22.852 4.657 1.00 57.12 100 LEU A CA 1
ATOM 775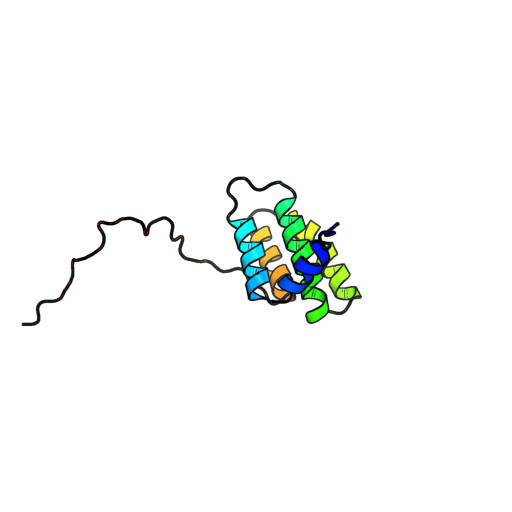 C C . LEU A 1 100 ? -9.493 -24.115 4.925 1.00 57.12 100 LEU A C 1
ATOM 777 O O . LEU A 1 100 ? -8.985 -25.073 5.500 1.00 57.12 100 LEU A O 1
ATOM 781 N N . ASP A 1 101 ? -10.747 -24.166 4.458 1.00 50.56 101 ASP A N 1
ATOM 782 C CA . ASP A 1 101 ? -11.676 -25.285 4.691 1.00 50.56 101 ASP A CA 1
ATOM 783 C C . ASP A 1 101 ? -11.713 -26.368 3.589 1.00 50.56 101 ASP A C 1
ATOM 785 O O . ASP A 1 101 ? -12.447 -27.352 3.712 1.00 50.56 101 ASP A O 1
ATOM 789 N N . GLN A 1 102 ? -10.942 -26.247 2.500 1.00 46.44 102 GLN A N 1
ATOM 790 C CA . GLN A 1 102 ? -11.019 -27.216 1.386 1.00 46.44 102 GLN A CA 1
ATOM 791 C C . GLN A 1 102 ? -10.072 -28.423 1.493 1.00 46.44 102 GLN A C 1
ATOM 793 O O . GLN A 1 102 ? -10.062 -29.275 0.608 1.00 46.44 102 GLN A O 1
ATOM 798 N N . LEU A 1 103 ? -9.357 -28.586 2.610 1.00 46.09 103 LEU A N 1
ATOM 799 C CA . LEU A 1 103 ? -8.655 -29.833 2.946 1.00 46.09 103 LEU A CA 1
ATOM 800 C C . LEU A 1 103 ? -9.499 -30.748 3.849 1.00 46.09 103 LEU A C 1
ATOM 802 O O . LEU A 1 103 ? -8.972 -31.389 4.756 1.00 46.09 103 LEU A O 1
ATOM 806 N N . ASN A 1 104 ? -10.809 -30.846 3.600 1.00 48.97 104 ASN A N 1
ATOM 807 C CA . ASN A 1 104 ? -11.591 -31.972 4.104 1.00 48.97 104 ASN A CA 1
ATOM 808 C C . ASN A 1 104 ? -11.627 -33.078 3.030 1.00 48.97 104 ASN A C 1
ATOM 810 O O . ASN A 1 104 ? -12.441 -32.991 2.107 1.00 48.97 104 ASN A O 1
ATOM 814 N N . PRO A 1 105 ? -10.788 -34.129 3.125 1.00 53.28 105 PRO A N 1
ATOM 815 C CA . PRO A 1 105 ? -10.746 -35.210 2.137 1.00 53.28 105 PRO A CA 1
ATOM 816 C C . PRO A 1 105 ? -12.048 -36.029 2.043 1.00 53.28 105 PRO A C 1
ATOM 818 O O . PRO A 1 105 ? -12.136 -36.913 1.199 1.00 53.28 105 PRO A O 1
ATOM 821 N N . ASN A 1 106 ? -13.068 -35.742 2.863 1.00 54.91 106 ASN A N 1
ATOM 822 C CA . ASN A 1 106 ? -14.343 -36.466 2.881 1.00 54.91 106 ASN A CA 1
ATOM 823 C C . ASN A 1 106 ? -15.495 -35.777 2.128 1.00 54.91 106 ASN A C 1
ATOM 825 O O . ASN A 1 106 ? -16.641 -36.195 2.282 1.00 54.91 106 ASN A O 1
ATOM 829 N N . LYS A 1 107 ? -15.246 -34.730 1.331 1.00 49.53 107 LYS A N 1
ATOM 830 C CA . LYS A 1 107 ? -16.304 -34.064 0.545 1.00 49.53 107 LYS A CA 1
ATOM 831 C C . LYS A 1 107 ? -16.204 -34.342 -0.958 1.00 49.53 107 LYS A C 1
ATOM 833 O O . LYS A 1 107 ? -16.276 -33.420 -1.765 1.00 49.53 107 LYS A O 1
ATOM 838 N N . LEU A 1 108 ? -16.062 -35.614 -1.324 1.00 45.41 108 LEU A N 1
ATOM 839 C CA . LEU A 1 108 ? -16.258 -36.083 -2.693 1.00 45.41 108 LEU A CA 1
ATOM 840 C C . LEU A 1 108 ? -17.210 -37.293 -2.676 1.00 45.41 108 LEU A C 1
ATOM 842 O O . LEU A 1 108 ? -17.027 -38.213 -1.885 1.00 45.41 108 LEU A O 1
ATOM 846 N N . ASP A 1 109 ? -18.225 -37.229 -3.540 1.00 50.66 109 ASP A N 1
ATOM 847 C CA . ASP A 1 109 ? -19.162 -38.297 -3.929 1.00 50.66 109 ASP A CA 1
ATOM 848 C C . ASP A 1 109 ? -20.426 -38.534 -3.082 1.00 50.66 109 ASP A C 1
ATOM 850 O O . ASP A 1 109 ? -20.740 -39.631 -2.632 1.00 50.66 109 ASP A O 1
ATOM 854 N N . SER A 1 110 ? -21.267 -37.511 -2.992 1.00 51.59 110 SER A N 1
ATOM 855 C CA . SER A 1 110 ? -22.714 -37.694 -3.197 1.00 51.59 110 SER A CA 1
ATOM 856 C C . SER A 1 110 ? -23.189 -36.376 -3.794 1.00 51.59 110 SER A C 1
ATOM 858 O O . SER A 1 110 ? -23.110 -35.346 -3.148 1.00 51.59 110 SER A O 1
ATOM 860 N N . GLU A 1 111 ? -23.400 -36.269 -5.099 1.00 48.56 111 GLU A N 1
ATOM 861 C CA . GLU A 1 111 ? -24.649 -36.640 -5.751 1.00 48.56 111 GLU A CA 1
ATOM 862 C C . GLU A 1 111 ? -24.386 -36.831 -7.256 1.00 48.56 111 GLU A C 1
ATOM 864 O O . GLU A 1 111 ? -24.168 -35.871 -7.992 1.00 48.56 111 GLU A O 1
ATOM 869 N N . THR A 1 112 ? -24.425 -38.071 -7.743 1.00 45.41 112 THR A N 1
ATOM 870 C CA . THR A 1 112 ? -24.731 -38.330 -9.158 1.00 45.41 112 THR A CA 1
ATOM 871 C C . THR A 1 112 ? -26.239 -38.571 -9.253 1.00 45.41 112 THR A C 1
ATOM 873 O O . THR A 1 112 ? -26.734 -39.484 -8.588 1.00 45.41 112 THR A O 1
ATOM 876 N N . PRO A 1 113 ? -27.008 -37.793 -10.038 1.00 53.00 113 PRO A N 1
ATOM 877 C CA . PRO A 1 113 ? -28.413 -38.099 -10.253 1.00 53.00 113 PRO A CA 1
ATOM 878 C C . PRO A 1 113 ? -28.496 -39.357 -11.117 1.00 53.00 113 PRO A C 1
ATOM 880 O O . PRO A 1 113 ? -28.008 -39.380 -12.249 1.00 53.00 113 PRO A O 1
ATOM 883 N N . VAL A 1 114 ? -29.111 -40.411 -10.585 1.00 49.47 114 VAL A N 1
ATOM 884 C CA . VAL A 1 114 ? -29.498 -41.577 -11.381 1.00 49.47 114 VAL A CA 1
ATOM 885 C C . VAL A 1 114 ? -30.613 -41.117 -12.319 1.00 49.47 114 VAL A C 1
ATOM 887 O O . VAL A 1 114 ? -31.699 -40.762 -11.866 1.00 49.47 114 VAL A O 1
ATOM 890 N N . LEU A 1 115 ? -30.323 -41.072 -13.620 1.00 48.41 115 LEU A N 1
ATOM 891 C CA . LEU A 1 115 ? -31.328 -40.851 -14.659 1.00 48.41 115 LEU A CA 1
ATOM 892 C C . LEU A 1 115 ? -32.339 -42.010 -14.614 1.00 48.41 115 LEU A C 1
ATOM 894 O O . LEU A 1 115 ? -31.941 -43.167 -14.765 1.00 48.41 115 LEU A O 1
ATOM 898 N N . GLN A 1 116 ? -33.618 -41.691 -14.394 1.00 50.28 116 GLN A N 1
ATOM 899 C CA . GLN A 1 116 ? -34.751 -42.572 -14.697 1.00 50.28 116 GLN A CA 1
ATOM 900 C C . GLN A 1 116 ? -35.373 -42.178 -16.032 1.00 50.28 116 GLN A C 1
ATOM 902 O O . GLN A 1 116 ? -35.453 -40.956 -16.297 1.00 50.28 116 GLN A O 1
#